Protein AF-A0A920QW20-F1 (afdb_monomer_lite)

Foldseek 3Di:
DDCPDPDLPVLLVVCVVPVVPDAAAQEAQPCCCLVCVPVRLVSNCCSCPVSVHQYHEDEQCSCVVVVNPDHCPDPSCVSVVVSRVVSVGDYHYDYDVVVVCPDPDPDDDDDDD

Structure (mmCIF, N/CA/C/O backbone):
data_AF-A0A920QW20-F1
#
_entry.id   AF-A0A920QW20-F1
#
loop_
_atom_site.group_PDB
_atom_site.id
_atom_site.type_symbol
_atom_site.label_atom_id
_atom_site.label_alt_id
_atom_site.label_comp_id
_atom_site.label_asym_id
_atom_site.label_entity_id
_atom_site.label_seq_id
_atom_site.pdbx_PDB_ins_code
_atom_site.Cartn_x
_atom_site.Cartn_y
_atom_site.Cartn_z
_atom_site.occupancy
_atom_site.B_iso_or_equiv
_atom_site.auth_seq_id
_atom_site.auth_comp_id
_atom_site.auth_asym_id
_atom_site.auth_atom_id
_atom_site.pdbx_PDB_model_num
ATOM 1 N N . MET A 1 1 ? -6.557 10.460 -12.434 1.00 43.28 1 MET A N 1
ATOM 2 C CA . MET A 1 1 ? -7.310 11.103 -11.334 1.00 43.28 1 MET A CA 1
ATOM 3 C C . MET A 1 1 ? -6.318 11.933 -10.536 1.00 43.28 1 MET A C 1
ATOM 5 O O . MET A 1 1 ? -5.248 11.402 -10.280 1.00 43.28 1 MET A O 1
ATOM 9 N N . PRO A 1 2 ? -6.578 13.210 -10.212 1.00 40.22 2 PRO A N 1
ATOM 10 C CA . PRO A 1 2 ? -5.645 13.988 -9.404 1.00 40.22 2 PRO A CA 1
ATOM 11 C C . PRO A 1 2 ? -5.684 13.491 -7.949 1.00 40.22 2 PRO A C 1
ATOM 13 O O . PRO A 1 2 ? -6.756 13.401 -7.353 1.00 40.22 2 PRO A O 1
ATOM 16 N N . TYR A 1 3 ? -4.517 13.145 -7.403 1.00 53.06 3 TYR A N 1
ATOM 17 C CA . TYR A 1 3 ? -4.305 12.624 -6.046 1.00 53.06 3 TYR A CA 1
ATOM 18 C C . TYR A 1 3 ? -4.465 13.729 -4.997 1.00 53.06 3 TYR A C 1
ATOM 20 O O . TYR A 1 3 ? -3.499 14.209 -4.410 1.00 53.06 3 TYR A O 1
ATOM 28 N N . LEU A 1 4 ? -5.699 14.170 -4.765 1.00 45.84 4 LEU A N 1
ATOM 29 C CA . LEU A 1 4 ? -6.051 15.046 -3.646 1.00 45.84 4 LEU A CA 1
ATOM 30 C C . LEU A 1 4 ? -6.124 14.217 -2.352 1.00 45.84 4 LEU A C 1
ATOM 32 O O . LEU A 1 4 ? -7.201 13.997 -1.812 1.00 45.84 4 LEU A O 1
ATOM 36 N N . GLY A 1 5 ? -4.981 13.701 -1.890 1.00 48.81 5 GLY A N 1
ATOM 37 C CA . GLY A 1 5 ? -4.900 12.943 -0.638 1.00 48.81 5 GLY A CA 1
ATOM 38 C C . GLY A 1 5 ? -3.872 11.817 -0.643 1.00 48.81 5 GLY A C 1
ATOM 39 O O . GLY A 1 5 ? -4.242 10.654 -0.515 1.00 48.81 5 GLY A O 1
ATOM 40 N N . ILE A 1 6 ? -2.578 12.148 -0.709 1.00 57.56 6 ILE A N 1
ATOM 41 C CA . ILE A 1 6 ? -1.579 11.309 -0.027 1.00 57.56 6 ILE A CA 1
ATOM 42 C C . ILE A 1 6 ? -2.039 11.266 1.433 1.00 57.56 6 ILE A C 1
ATOM 44 O O . ILE A 1 6 ? -2.076 12.298 2.098 1.00 57.56 6 ILE A O 1
ATOM 48 N N . GLY A 1 7 ? -2.563 10.119 1.859 1.00 78.12 7 GLY A N 1
ATOM 49 C CA . GLY A 1 7 ? -3.628 10.138 2.858 1.00 78.12 7 GLY A CA 1
ATOM 50 C C . GLY A 1 7 ? -3.650 8.954 3.800 1.00 78.12 7 GLY A C 1
ATOM 51 O O . GLY A 1 7 ? -4.655 8.794 4.479 1.00 78.12 7 GLY A O 1
ATOM 52 N N . ASN A 1 8 ? -2.587 8.148 3.889 1.00 93.69 8 ASN A N 1
ATOM 53 C CA . ASN A 1 8 ? -2.558 7.031 4.841 1.00 93.69 8 ASN A CA 1
ATOM 54 C C . ASN A 1 8 ? -2.814 7.531 6.276 1.00 93.69 8 ASN A C 1
ATOM 56 O O . ASN A 1 8 ? -3.632 6.953 6.988 1.00 93.69 8 ASN A O 1
ATOM 60 N N . GLU A 1 9 ? -2.217 8.663 6.671 1.00 94.00 9 GLU A N 1
ATOM 61 C CA . GLU A 1 9 ? -2.482 9.301 7.970 1.00 94.00 9 GLU A CA 1
ATOM 62 C C . GLU A 1 9 ? -3.923 9.804 8.098 1.00 94.00 9 GLU A C 1
ATOM 64 O O . GLU A 1 9 ? -4.561 9.608 9.130 1.00 94.00 9 GLU A O 1
ATOM 69 N N . PHE A 1 10 ? -4.464 10.433 7.051 1.00 93.44 10 PHE A N 1
ATOM 70 C CA . PHE A 1 10 ? -5.849 10.906 7.045 1.00 93.44 10 PHE A CA 1
ATOM 71 C C . PHE A 1 10 ? -6.835 9.742 7.192 1.00 93.44 10 PHE A C 1
ATOM 73 O O . PHE A 1 10 ? -7.713 9.787 8.050 1.00 93.44 10 PHE A O 1
ATOM 80 N N . ILE A 1 11 ? -6.646 8.673 6.414 1.00 94.19 11 ILE A N 1
ATOM 81 C CA . ILE A 1 11 ? -7.432 7.439 6.481 1.00 94.19 11 ILE A CA 1
ATOM 82 C C . ILE A 1 11 ? -7.320 6.835 7.883 1.00 94.19 11 ILE A C 1
ATOM 84 O O . ILE A 1 11 ? -8.344 6.538 8.495 1.00 94.19 11 ILE A O 1
ATOM 88 N N . SER A 1 12 ? -6.107 6.727 8.432 1.00 96.38 12 SER A N 1
ATOM 89 C CA . SER A 1 12 ? -5.887 6.248 9.801 1.00 96.38 12 SER A CA 1
ATOM 90 C C . SER A 1 12 ? -6.632 7.104 10.831 1.00 96.38 12 SER A C 1
ATOM 92 O O . SER A 1 12 ? -7.291 6.574 11.724 1.00 96.38 12 SER A O 1
ATOM 94 N N . ASN A 1 13 ? -6.627 8.431 10.684 1.00 95.69 13 ASN A N 1
ATOM 95 C CA . ASN A 1 13 ? -7.371 9.335 11.564 1.00 95.69 13 ASN A CA 1
ATOM 96 C C . ASN A 1 13 ? -8.896 9.174 11.428 1.00 95.69 13 ASN A C 1
ATOM 98 O O . ASN A 1 13 ? -9.613 9.206 12.433 1.00 95.69 13 ASN A O 1
ATOM 102 N N . CYS A 1 14 ? -9.408 8.937 10.218 1.00 95.44 14 CYS A N 1
ATOM 103 C CA . CYS A 1 14 ? -10.815 8.597 10.008 1.00 95.44 14 CYS A CA 1
ATOM 104 C C . CYS A 1 14 ? -11.190 7.274 10.688 1.00 95.44 14 CYS A C 1
ATOM 106 O O . CYS A 1 14 ? -12.218 7.219 11.363 1.00 95.44 14 CYS A O 1
ATOM 108 N N . ILE A 1 15 ? -10.348 6.240 10.574 1.00 96.94 15 ILE A N 1
ATOM 109 C CA . ILE A 1 15 ? -10.543 4.949 11.255 1.00 96.94 15 ILE A CA 1
ATOM 110 C C . ILE A 1 15 ? -10.562 5.150 12.769 1.00 96.94 15 ILE A C 1
ATOM 112 O O . ILE A 1 15 ? -11.493 4.696 13.421 1.00 96.94 15 ILE A O 1
ATOM 116 N N . LYS A 1 16 ? -9.610 5.908 13.331 1.00 96.56 16 LYS A N 1
ATOM 117 C CA . LYS A 1 16 ? -9.586 6.232 14.771 1.00 96.56 16 LYS A CA 1
ATOM 118 C C . LYS A 1 16 ? -10.872 6.917 15.245 1.00 96.56 16 LYS A C 1
ATOM 120 O O . LYS A 1 16 ? -11.273 6.729 16.387 1.00 96.56 16 LYS A O 1
ATOM 125 N N . THR A 1 17 ? -11.522 7.695 14.377 1.00 97.75 17 THR A N 1
ATOM 126 C CA . THR A 1 17 ? -12.792 8.372 14.689 1.00 97.75 17 THR A CA 1
ATOM 127 C C . THR A 1 17 ? -13.996 7.424 14.603 1.00 97.75 17 THR A C 1
ATOM 129 O O . THR A 1 17 ? -14.957 7.585 15.353 1.00 97.75 17 THR A O 1
ATOM 132 N N . PHE A 1 18 ? -13.963 6.431 13.708 1.00 97.31 18 PHE A N 1
ATOM 133 C CA . PHE A 1 18 ? -15.072 5.498 13.462 1.00 97.31 18 PHE A CA 1
ATOM 134 C C . PHE A 1 18 ? -14.597 4.037 13.310 1.00 97.31 18 PHE A C 1
ATOM 136 O O . PHE A 1 18 ? -14.820 3.432 12.254 1.00 97.31 18 PHE A O 1
ATOM 143 N N . PRO A 1 19 ? -13.976 3.445 14.344 1.00 96.69 19 PRO A N 1
ATOM 144 C CA . PRO A 1 19 ? -13.263 2.169 14.220 1.00 96.69 19 PRO A CA 1
ATOM 145 C C . PRO A 1 19 ? -14.181 0.985 13.893 1.00 96.69 19 PRO A C 1
ATOM 147 O O . PRO A 1 19 ? -13.778 0.071 13.184 1.00 96.69 19 PRO A O 1
ATOM 150 N N . ASP A 1 20 ? -15.445 1.034 14.321 1.00 97.12 20 ASP A N 1
ATOM 151 C CA . ASP A 1 20 ? -16.421 -0.037 14.069 1.00 97.12 20 ASP A CA 1
ATOM 152 C C . ASP A 1 20 ? -17.068 0.038 12.676 1.00 97.12 20 ASP A C 1
ATOM 154 O O . ASP A 1 20 ? -17.898 -0.799 12.321 1.00 97.12 20 ASP A O 1
ATOM 158 N N . ARG A 1 21 ? -16.753 1.077 11.890 1.00 96.88 21 ARG A N 1
ATOM 159 C CA . ARG A 1 21 ? -17.367 1.313 10.572 1.00 96.88 21 ARG A CA 1
ATOM 160 C C . ARG A 1 21 ? -16.369 1.434 9.439 1.00 96.88 21 ARG A C 1
ATOM 162 O O . ARG A 1 21 ? -16.738 1.169 8.298 1.00 96.88 21 ARG A O 1
ATOM 169 N N . LEU A 1 22 ? -15.154 1.892 9.727 1.00 96.62 22 LEU A N 1
ATOM 170 C CA . LEU A 1 22 ? -14.157 2.186 8.712 1.00 96.62 22 LEU A CA 1
ATOM 171 C C . LEU A 1 22 ? -12.963 1.250 8.847 1.00 96.62 22 LEU A C 1
ATOM 173 O O . LEU A 1 22 ? -12.367 1.120 9.910 1.00 96.62 22 LEU A O 1
ATOM 177 N N . GLN A 1 23 ? -12.591 0.669 7.716 1.00 96.12 23 GLN A N 1
ATOM 178 C CA . GLN A 1 23 ? -11.277 0.096 7.476 1.00 96.12 23 GLN A CA 1
ATOM 179 C C . GLN A 1 23 ? -10.638 0.882 6.337 1.00 96.12 23 GLN A C 1
ATOM 181 O O . GLN A 1 23 ? -11.337 1.477 5.512 1.00 96.12 23 GLN A O 1
ATOM 186 N N . GLY A 1 24 ? -9.312 0.904 6.302 1.00 95.06 24 GLY A N 1
ATOM 187 C CA . GLY A 1 24 ? -8.566 1.651 5.302 1.00 95.06 24 GLY A CA 1
ATOM 188 C C . GLY A 1 24 ? -7.533 0.783 4.627 1.00 95.06 24 GLY A C 1
ATOM 189 O O . GLY A 1 24 ? -6.976 -0.124 5.239 1.00 95.06 24 GLY A O 1
ATOM 190 N N . LEU A 1 25 ? -7.278 1.093 3.365 1.00 96.75 25 LEU A N 1
ATOM 191 C CA . LEU A 1 25 ? -6.231 0.469 2.579 1.00 96.75 25 LEU A CA 1
ATOM 192 C C . LEU A 1 25 ? -5.092 1.466 2.406 1.00 96.75 25 LEU A C 1
ATOM 194 O O . LEU A 1 25 ? -5.327 2.654 2.184 1.00 96.75 25 LEU A O 1
ATOM 198 N N . ALA A 1 26 ? -3.868 0.969 2.517 1.00 96.25 26 ALA A N 1
ATOM 199 C CA . ALA A 1 26 ? -2.669 1.712 2.209 1.00 96.25 26 ALA A CA 1
ATOM 200 C C . ALA A 1 26 ? -2.688 2.140 0.744 1.00 96.25 26 ALA A C 1
ATOM 202 O O . ALA A 1 26 ? -3.030 1.361 -0.148 1.00 96.25 26 ALA A O 1
ATOM 203 N N . HIS A 1 27 ? -2.282 3.381 0.520 1.00 93.69 27 HIS A N 1
ATOM 204 C CA . HIS A 1 27 ? -1.979 3.925 -0.787 1.00 93.69 27 HIS A CA 1
ATOM 205 C C . HIS A 1 27 ? -0.466 4.094 -0.915 1.00 93.69 27 HIS A C 1
ATOM 207 O O . HIS A 1 27 ? 0.169 4.704 -0.049 1.00 93.69 27 HIS A O 1
ATOM 213 N N . ILE A 1 28 ? 0.089 3.609 -2.023 1.00 93.62 28 ILE A N 1
ATOM 214 C CA . ILE A 1 28 ? 1.477 3.827 -2.429 1.00 93.62 28 ILE A CA 1
ATOM 215 C C . ILE A 1 28 ? 1.445 4.417 -3.837 1.00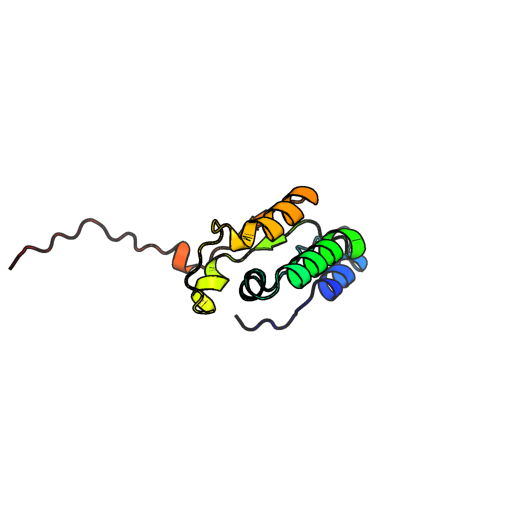 93.62 28 ILE A C 1
ATOM 217 O O . ILE A 1 28 ? 0.775 3.829 -4.676 1.00 93.62 28 ILE A O 1
ATOM 221 N N . PRO A 1 29 ? 2.165 5.517 -4.127 1.00 91.75 29 PRO A N 1
ATOM 222 C CA . PRO A 1 29 ? 2.288 6.053 -5.483 1.00 91.75 29 PRO A CA 1
ATOM 223 C C . PRO A 1 29 ? 2.916 5.022 -6.431 1.00 91.75 29 PRO A C 1
ATOM 225 O O . PRO A 1 29 ? 4.141 4.918 -6.537 1.00 91.75 29 PRO A O 1
ATOM 228 N N . GLU A 1 30 ? 2.099 4.213 -7.107 1.00 92.38 30 GLU A N 1
ATOM 229 C CA . GLU A 1 30 ? 2.585 3.000 -7.766 1.00 92.38 30 GLU A CA 1
ATOM 230 C C . GLU A 1 30 ? 3.612 3.329 -8.866 1.00 92.38 30 GLU A C 1
ATOM 232 O O . GLU A 1 30 ? 4.636 2.655 -9.012 1.00 92.38 30 GLU A O 1
ATOM 237 N N . TRP A 1 31 ? 3.417 4.445 -9.577 1.00 91.44 31 TRP A N 1
ATOM 238 C CA . TRP A 1 31 ? 4.324 4.931 -10.625 1.00 91.44 31 TRP A CA 1
ATOM 239 C C . TRP A 1 31 ? 5.738 5.280 -10.127 1.00 91.44 31 TRP A C 1
ATOM 241 O O . TRP A 1 31 ? 6.674 5.373 -10.936 1.00 91.44 31 TRP A O 1
ATOM 251 N N . GLU A 1 32 ? 5.923 5.458 -8.817 1.00 92.25 32 GLU A N 1
ATOM 252 C CA . GLU A 1 32 ? 7.207 5.799 -8.201 1.00 92.25 32 GLU A CA 1
ATOM 253 C C . GLU A 1 32 ? 7.967 4.581 -7.685 1.00 92.25 32 GLU A C 1
ATOM 255 O O . GLU A 1 32 ? 9.188 4.672 -7.554 1.00 92.25 32 GLU A O 1
ATOM 260 N N . ILE A 1 33 ? 7.305 3.431 -7.492 1.00 95.50 33 ILE A N 1
ATOM 261 C CA . ILE A 1 33 ? 7.893 2.233 -6.864 1.00 95.50 33 ILE A CA 1
ATOM 262 C C . ILE A 1 33 ? 9.231 1.862 -7.508 1.00 95.50 33 ILE A C 1
ATOM 264 O O . ILE A 1 33 ? 10.249 1.744 -6.831 1.00 95.50 33 ILE A O 1
ATOM 268 N N . SER A 1 34 ? 9.275 1.760 -8.839 1.00 94.69 34 SER A N 1
ATOM 269 C CA . SER A 1 34 ? 10.517 1.372 -9.525 1.00 94.69 34 SER A CA 1
ATOM 270 C C . SER A 1 34 ? 11.610 2.446 -9.535 1.00 94.69 34 SER A C 1
ATOM 272 O O . SER A 1 34 ? 12.748 2.149 -9.885 1.00 94.69 34 SER A O 1
ATOM 274 N N . SER A 1 35 ? 11.263 3.691 -9.206 1.00 94.06 35 SER A N 1
ATOM 275 C CA . SER A 1 35 ? 12.191 4.830 -9.173 1.00 94.06 35 SER A CA 1
ATOM 276 C C . SER A 1 35 ? 12.677 5.115 -7.746 1.00 94.06 35 SER A C 1
ATOM 278 O O . SER A 1 35 ? 13.738 5.706 -7.576 1.00 94.06 35 SER A O 1
ATOM 280 N N . ASN A 1 36 ? 11.920 4.690 -6.727 1.00 95.50 36 ASN A N 1
ATOM 281 C CA . ASN A 1 36 ? 12.221 4.915 -5.318 1.00 95.50 36 ASN A CA 1
ATOM 282 C C . ASN A 1 36 ? 11.742 3.751 -4.426 1.00 95.50 36 ASN A C 1
ATOM 284 O O . ASN A 1 36 ? 10.939 3.921 -3.509 1.00 95.50 36 ASN A O 1
ATOM 288 N N . ILE A 1 37 ? 12.270 2.554 -4.693 1.00 97.12 37 ILE A N 1
ATOM 289 C CA . ILE A 1 37 ? 11.834 1.294 -4.068 1.00 97.12 37 ILE A CA 1
ATOM 290 C C . ILE A 1 37 ? 11.867 1.343 -2.534 1.00 97.12 37 ILE A C 1
ATOM 292 O O . ILE A 1 37 ? 10.930 0.910 -1.870 1.00 97.12 37 ILE A O 1
ATOM 296 N N . LYS A 1 38 ? 12.924 1.934 -1.960 1.00 97.31 38 LYS A N 1
ATOM 297 C CA . LYS A 1 38 ? 13.113 2.024 -0.508 1.00 97.31 38 LYS A CA 1
ATOM 298 C C . LYS A 1 38 ? 12.063 2.923 0.136 1.00 97.31 38 LYS A C 1
ATOM 300 O O . LYS A 1 38 ? 11.538 2.579 1.189 1.00 97.31 38 LYS A O 1
ATOM 305 N N . PHE A 1 39 ? 11.764 4.063 -0.483 1.00 94.88 39 PHE A N 1
ATOM 306 C CA . PHE A 1 39 ? 10.711 4.946 0.004 1.00 94.88 39 PHE A CA 1
ATOM 307 C C . PHE A 1 39 ? 9.354 4.246 -0.044 1.00 94.88 39 PHE A C 1
ATOM 309 O O . PHE A 1 39 ? 8.665 4.227 0.966 1.00 94.88 39 PHE A O 1
ATOM 316 N N . SER A 1 40 ? 9.016 3.593 -1.160 1.00 97.00 40 SER A N 1
ATOM 317 C CA . SER A 1 40 ? 7.746 2.871 -1.295 1.00 97.00 40 SER A CA 1
ATOM 318 C C . SER A 1 40 ? 7.580 1.752 -0.265 1.00 97.00 40 SER A C 1
ATOM 320 O O . SER A 1 40 ? 6.499 1.619 0.299 1.00 97.00 40 SER A O 1
ATOM 322 N N . ILE A 1 41 ? 8.641 0.990 0.027 1.00 98.38 41 ILE A N 1
ATOM 323 C CA . ILE A 1 41 ? 8.629 -0.028 1.092 1.00 98.38 41 ILE A CA 1
ATOM 324 C C . ILE A 1 41 ? 8.431 0.625 2.465 1.00 98.38 41 ILE A C 1
ATOM 326 O O . ILE A 1 41 ? 7.587 0.180 3.234 1.00 98.38 41 ILE A O 1
ATOM 330 N N . ASN A 1 42 ? 9.153 1.708 2.769 1.00 97.44 42 ASN A N 1
ATOM 331 C CA . ASN A 1 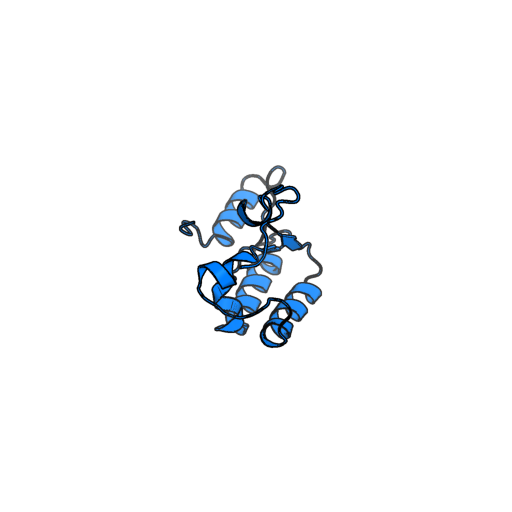42 ? 8.997 2.402 4.049 1.00 97.44 42 ASN A CA 1
ATOM 332 C C . ASN A 1 42 ? 7.578 2.956 4.231 1.00 97.44 42 ASN A C 1
ATOM 334 O O . ASN A 1 42 ? 7.017 2.842 5.315 1.00 97.44 42 ASN A O 1
ATOM 338 N N . THR A 1 43 ? 6.987 3.533 3.182 1.00 96.38 43 THR A N 1
ATOM 339 C CA . THR A 1 43 ? 5.605 4.026 3.216 1.00 96.38 43 THR A CA 1
ATOM 340 C C . THR A 1 43 ? 4.606 2.886 3.401 1.00 96.38 43 THR A C 1
ATOM 342 O O . THR A 1 43 ? 3.626 3.058 4.120 1.00 96.38 43 THR A O 1
ATOM 345 N N . LEU A 1 44 ? 4.844 1.726 2.781 1.00 97.75 44 LEU A N 1
ATOM 346 C CA . LEU A 1 44 ? 4.001 0.543 2.948 1.00 97.75 44 LEU A CA 1
ATOM 347 C C . LEU A 1 44 ? 4.067 0.007 4.382 1.00 97.75 44 LEU A C 1
ATOM 349 O O . LEU A 1 44 ? 3.023 -0.185 4.999 1.00 97.75 44 LEU A O 1
ATOM 353 N N . ASN A 1 45 ? 5.272 -0.172 4.922 1.00 98.38 45 ASN A N 1
ATOM 354 C CA . ASN A 1 45 ? 5.460 -0.644 6.292 1.00 98.38 45 ASN A CA 1
ATOM 355 C C . ASN A 1 45 ? 4.824 0.322 7.294 1.00 98.38 45 ASN A C 1
ATOM 357 O O . ASN A 1 45 ? 4.057 -0.103 8.147 1.00 98.38 45 ASN A O 1
ATOM 361 N N . ASP A 1 46 ? 5.050 1.629 7.142 1.00 97.62 46 ASP A N 1
ATOM 362 C CA . ASP A 1 46 ? 4.433 2.633 8.012 1.00 97.62 46 ASP A CA 1
ATOM 363 C C . ASP A 1 46 ? 2.897 2.586 7.953 1.00 97.62 46 ASP A C 1
ATOM 365 O O . ASP A 1 46 ? 2.220 2.584 8.983 1.00 97.62 46 ASP A O 1
ATOM 369 N N . ALA A 1 47 ? 2.334 2.458 6.750 1.00 97.50 47 ALA A N 1
ATOM 370 C CA . ALA A 1 47 ? 0.895 2.364 6.552 1.00 97.50 47 ALA A CA 1
ATOM 371 C C . ALA A 1 47 ? 0.266 1.149 7.256 1.00 97.50 47 ALA A C 1
ATOM 373 O O . ALA A 1 47 ? -0.809 1.268 7.848 1.00 97.50 47 ALA A O 1
ATOM 374 N N . ILE A 1 48 ? 0.916 -0.012 7.198 1.00 98.31 48 ILE A N 1
ATOM 375 C CA . ILE A 1 48 ? 0.376 -1.253 7.760 1.00 98.31 48 ILE A CA 1
ATOM 376 C C . ILE A 1 48 ? 0.699 -1.379 9.254 1.00 98.31 48 ILE A C 1
ATOM 378 O O . ILE A 1 48 ? -0.199 -1.606 10.065 1.00 98.31 48 ILE A O 1
ATOM 382 N N . GLU A 1 49 ? 1.959 -1.196 9.641 1.00 98.12 49 GLU A N 1
ATOM 383 C CA . GLU A 1 49 ? 2.435 -1.475 10.999 1.00 98.12 49 GLU A CA 1
ATOM 384 C C . GLU A 1 49 ? 2.117 -0.336 11.977 1.00 98.12 49 GLU A C 1
ATOM 386 O O . GLU A 1 49 ? 1.687 -0.604 13.099 1.00 98.12 49 GLU A O 1
ATOM 391 N N . ASN A 1 50 ? 2.265 0.928 11.554 1.00 97.44 50 ASN A N 1
ATOM 392 C CA . ASN A 1 50 ? 2.101 2.089 12.440 1.00 97.44 50 ASN A CA 1
ATOM 393 C C . ASN A 1 50 ? 0.725 2.753 12.308 1.00 97.44 50 ASN A C 1
ATOM 395 O O . ASN A 1 50 ? 0.142 3.201 13.296 1.00 97.44 50 ASN A O 1
ATOM 399 N N . LEU A 1 51 ? 0.199 2.844 11.084 1.00 96.88 51 LEU A N 1
ATOM 400 C CA . LEU A 1 51 ? -1.097 3.474 10.814 1.00 96.88 51 LEU A CA 1
ATOM 401 C C . LEU A 1 51 ? -2.268 2.485 10.850 1.00 96.88 51 LEU A C 1
ATOM 403 O O . LEU A 1 51 ? -3.423 2.927 10.806 1.00 96.88 51 LEU A O 1
ATOM 407 N N . HIS A 1 52 ? -1.970 1.189 10.990 1.00 97.19 52 HIS A N 1
ATOM 408 C CA . HIS A 1 52 ? -2.924 0.086 11.122 1.00 97.19 52 HIS A CA 1
ATOM 409 C C . HIS A 1 52 ? -3.923 -0.011 9.961 1.00 97.19 52 HIS A C 1
ATOM 411 O O . HIS A 1 52 ? -5.091 -0.360 10.153 1.00 97.19 52 HIS A O 1
ATOM 417 N N . LEU A 1 53 ? -3.474 0.308 8.744 1.00 97.88 53 LEU A N 1
ATOM 418 C CA . LEU A 1 53 ? -4.265 0.066 7.543 1.00 97.88 53 LEU A CA 1
ATOM 419 C C . LEU A 1 53 ? -4.302 -1.438 7.242 1.00 97.88 53 LEU A C 1
ATOM 421 O O . LEU A 1 53 ? -3.358 -2.177 7.502 1.00 97.88 53 LEU A O 1
ATOM 425 N N . SER A 1 54 ? -5.431 -1.907 6.723 1.00 97.81 54 SER A N 1
ATOM 426 C CA . SER A 1 54 ? -5.797 -3.328 6.707 1.00 97.81 54 SER A CA 1
ATOM 427 C C . SER A 1 54 ? -5.324 -4.090 5.464 1.00 97.81 54 SER A C 1
ATOM 429 O O . SER A 1 54 ? -5.573 -5.287 5.351 1.00 97.81 54 SER A O 1
ATOM 431 N N . GLY A 1 55 ? -4.688 -3.417 4.507 1.00 97.81 55 GLY A N 1
ATOM 432 C CA . GLY A 1 55 ? -4.254 -4.000 3.237 1.00 97.81 55 GLY A CA 1
ATOM 433 C C . GLY A 1 55 ? -3.729 -2.945 2.275 1.00 97.81 55 GLY A C 1
ATOM 434 O O . GLY A 1 55 ? -3.709 -1.765 2.612 1.00 97.81 55 GLY A O 1
ATOM 435 N N . LEU A 1 56 ? -3.324 -3.356 1.076 1.00 97.75 56 LEU A N 1
ATOM 436 C CA . LEU A 1 56 ? -2.824 -2.460 0.028 1.00 97.75 56 LEU A CA 1
ATOM 437 C C . LEU A 1 56 ? -3.883 -2.282 -1.059 1.00 97.75 56 LEU A C 1
ATOM 439 O O . LEU A 1 56 ? -4.325 -3.264 -1.654 1.00 97.75 56 LEU A O 1
ATOM 443 N N . GLN A 1 57 ? -4.259 -1.039 -1.355 1.00 96.00 57 GLN A N 1
ATOM 444 C CA . GLN A 1 57 ? -4.951 -0.730 -2.601 1.00 96.00 57 GLN A CA 1
ATOM 445 C C . GLN A 1 57 ? -3.906 -0.569 -3.702 1.00 96.00 57 GLN A C 1
ATOM 447 O O . GLN A 1 57 ? -2.930 0.155 -3.528 1.00 96.00 57 GLN A O 1
ATOM 452 N N . PHE A 1 58 ? -4.121 -1.235 -4.833 1.00 94.25 58 PHE A N 1
ATOM 453 C CA . PHE A 1 58 ? -3.177 -1.226 -5.940 1.00 94.25 58 PHE A CA 1
ATOM 454 C C . PHE A 1 58 ? -3.882 -0.940 -7.261 1.00 94.25 58 PHE A C 1
ATOM 456 O O . PHE A 1 58 ? -4.868 -1.600 -7.605 1.00 94.25 58 PHE A O 1
ATOM 463 N N . LEU A 1 59 ? -3.386 0.052 -7.997 1.00 91.75 59 LEU A N 1
ATOM 464 C CA . LEU A 1 59 ? -3.888 0.454 -9.308 1.00 91.75 59 LEU A CA 1
ATOM 465 C C . LEU A 1 59 ? -2.848 0.082 -10.384 1.00 91.75 59 LEU A C 1
ATOM 467 O O . LEU A 1 59 ? -1.921 0.853 -10.637 1.00 91.75 59 LEU A O 1
ATOM 471 N N . PRO A 1 60 ? -2.980 -1.073 -11.067 1.00 89.81 60 PRO A N 1
ATOM 472 C CA . PRO A 1 60 ? -1.974 -1.521 -12.029 1.00 89.81 60 PRO A CA 1
ATOM 473 C C . PRO A 1 60 ? -1.764 -0.564 -13.212 1.00 89.81 60 PRO A C 1
ATOM 475 O O . PRO A 1 60 ? -0.640 -0.408 -13.687 1.00 89.81 60 PRO A O 1
ATOM 478 N N . ASP A 1 61 ? -2.814 0.125 -13.661 1.00 88.62 61 ASP A N 1
ATOM 479 C CA . ASP A 1 61 ? -2.765 1.040 -14.812 1.00 88.62 61 ASP A CA 1
ATOM 480 C C . ASP A 1 61 ? -1.837 2.257 -14.601 1.00 88.62 61 ASP A C 1
ATOM 482 O O . ASP A 1 61 ? -1.603 3.029 -15.531 1.00 88.62 61 ASP A O 1
ATOM 486 N N . GLN A 1 62 ? -1.300 2.467 -13.395 1.00 88.06 62 GLN A N 1
ATOM 487 C CA . GLN A 1 62 ? -0.448 3.618 -13.089 1.00 88.06 62 GLN A CA 1
ATOM 488 C C . GLN A 1 62 ? 0.876 3.633 -13.849 1.00 88.06 62 GLN A C 1
ATOM 490 O O . GLN A 1 62 ? 1.416 4.709 -14.099 1.00 88.06 62 GLN A O 1
ATOM 495 N N . LEU A 1 63 ? 1.400 2.477 -14.266 1.00 89.00 63 LEU A N 1
ATOM 496 C CA . LEU A 1 63 ? 2.573 2.467 -15.145 1.00 89.00 63 LEU A CA 1
ATOM 497 C C . LEU A 1 63 ? 2.237 3.099 -16.494 1.00 89.00 63 LEU A C 1
ATOM 499 O O . LEU A 1 63 ? 2.920 4.038 -16.907 1.00 89.00 63 LEU A O 1
ATOM 503 N N . ASP A 1 64 ? 1.151 2.655 -17.122 1.00 85.62 64 ASP A N 1
ATOM 504 C CA . ASP A 1 64 ? 0.710 3.163 -18.421 1.00 85.62 64 ASP A CA 1
ATOM 505 C C . ASP A 1 64 ? 0.362 4.653 -18.352 1.00 85.62 64 ASP A C 1
ATOM 507 O O . ASP A 1 64 ? 0.828 5.440 -19.177 1.00 85.62 64 ASP A O 1
ATOM 511 N N . LEU A 1 65 ? -0.385 5.073 -17.323 1.00 85.50 65 LEU A N 1
ATOM 512 C CA . LEU A 1 65 ? -0.764 6.477 -17.120 1.00 85.50 65 LEU A CA 1
ATOM 513 C C . LEU A 1 65 ? 0.444 7.403 -16.921 1.00 85.50 65 LEU A C 1
ATOM 515 O O . LEU A 1 65 ? 0.374 8.586 -17.254 1.00 85.50 65 LEU A O 1
ATOM 519 N N . HIS A 1 66 ? 1.556 6.866 -16.420 1.00 86.19 66 HIS A N 1
ATOM 520 C CA . HIS A 1 66 ? 2.810 7.591 -16.232 1.00 86.19 66 HIS A CA 1
ATOM 521 C C . HIS A 1 66 ? 3.868 7.254 -17.299 1.00 86.19 66 HIS A C 1
ATOM 523 O O . HIS A 1 66 ? 5.055 7.529 -17.101 1.00 86.19 66 HIS A O 1
ATOM 529 N N . ASN A 1 67 ? 3.454 6.697 -18.447 1.00 86.38 67 ASN A N 1
ATOM 530 C CA . ASN A 1 67 ? 4.305 6.349 -19.593 1.00 86.38 67 ASN A CA 1
ATOM 531 C C . ASN A 1 67 ? 5.502 5.445 -19.235 1.00 86.38 67 ASN A C 1
ATOM 533 O O . ASN A 1 67 ? 6.579 5.529 -19.837 1.00 86.38 67 ASN A O 1
ATOM 537 N N . LYS A 1 68 ? 5.341 4.577 -18.236 1.00 83.44 68 LYS A N 1
ATOM 538 C CA . LYS A 1 68 ? 6.344 3.593 -17.828 1.00 83.44 68 LYS A CA 1
ATOM 539 C C . LYS A 1 68 ? 6.146 2.322 -18.656 1.00 83.44 68 LYS A C 1
ATOM 541 O O . LYS A 1 68 ? 5.130 1.659 -18.540 1.00 83.44 68 LYS A O 1
ATOM 546 N N . LYS A 1 69 ? 7.148 1.933 -19.449 1.00 82.12 69 LYS A N 1
ATOM 547 C CA . LYS A 1 69 ? 7.116 0.711 -20.284 1.00 82.12 69 LYS A CA 1
ATOM 548 C C . LYS A 1 69 ? 7.479 -0.576 -19.518 1.00 82.12 69 LYS A C 1
ATOM 550 O O . LYS A 1 69 ? 8.155 -1.436 -20.072 1.00 82.12 69 LYS A O 1
ATOM 555 N N . LYS A 1 70 ? 7.126 -0.662 -18.236 1.00 84.25 70 LYS A N 1
ATOM 556 C CA . LYS A 1 70 ? 7.457 -1.802 -17.362 1.00 84.25 70 LYS A CA 1
ATOM 557 C C . LYS A 1 70 ? 6.222 -2.658 -17.116 1.00 84.25 70 LYS A C 1
ATOM 559 O O . LYS A 1 70 ? 5.108 -2.162 -17.241 1.00 84.25 70 LYS A O 1
ATOM 564 N N . GLN A 1 71 ? 6.435 -3.904 -16.720 1.00 90.19 71 GLN A N 1
ATOM 565 C CA . GLN A 1 71 ? 5.387 -4.789 -16.228 1.00 90.19 71 GLN A CA 1
ATOM 566 C C . GLN A 1 71 ? 5.547 -4.992 -14.724 1.00 90.19 71 GLN A C 1
ATOM 568 O O . GLN A 1 71 ? 6.661 -5.072 -14.214 1.00 90.19 71 GLN A O 1
ATOM 573 N N . TRP A 1 72 ? 4.440 -5.120 -13.995 1.00 93.69 72 TRP A N 1
ATOM 574 C CA . TRP A 1 72 ? 4.488 -5.339 -12.543 1.00 93.69 72 TRP A CA 1
ATOM 575 C C . TRP A 1 72 ? 5.171 -6.645 -12.129 1.00 93.69 72 TRP A C 1
ATOM 577 O O . TRP A 1 72 ? 5.620 -6.750 -10.992 1.00 93.69 72 TRP A O 1
ATOM 587 N N . GLY A 1 73 ? 5.274 -7.610 -13.047 1.00 94.00 73 GLY A N 1
ATOM 588 C CA . GLY A 1 73 ? 6.036 -8.848 -12.867 1.00 94.00 73 GLY A CA 1
ATOM 589 C C . GLY A 1 73 ? 7.527 -8.739 -13.206 1.00 94.00 73 GLY A C 1
ATOM 590 O O . GLY A 1 73 ? 8.223 -9.747 -13.146 1.00 94.00 73 GLY A O 1
ATOM 591 N N . ASP A 1 74 ? 8.028 -7.562 -13.595 1.00 95.44 74 ASP A N 1
ATOM 592 C CA . ASP A 1 74 ? 9.460 -7.367 -13.825 1.00 95.44 74 ASP A CA 1
ATOM 593 C C . ASP A 1 74 ? 10.227 -7.446 -12.498 1.00 95.44 74 ASP A C 1
ATOM 595 O O . ASP A 1 74 ? 9.817 -6.855 -11.497 1.00 95.44 74 ASP A O 1
ATOM 599 N N . THR A 1 75 ? 11.425 -8.038 -12.523 1.00 96.81 75 THR A N 1
ATOM 600 C CA . THR A 1 75 ? 12.274 -8.234 -11.328 1.00 96.81 75 THR A CA 1
ATOM 601 C C . THR A 1 75 ? 12.664 -6.942 -10.604 1.00 96.81 75 THR A C 1
ATOM 603 O O . THR A 1 75 ? 13.090 -6.954 -9.453 1.00 96.81 75 THR A O 1
ATOM 606 N N . THR A 1 76 ? 12.492 -5.784 -11.251 1.00 96.00 76 THR A N 1
ATOM 607 C CA . THR A 1 76 ? 12.677 -4.475 -10.603 1.00 96.00 76 THR A CA 1
ATOM 608 C C . THR A 1 76 ? 11.691 -4.247 -9.449 1.00 96.00 76 THR A C 1
ATOM 610 O O . THR A 1 76 ? 11.977 -3.441 -8.564 1.00 96.00 76 THR A O 1
ATOM 613 N N . PHE A 1 77 ? 10.540 -4.924 -9.450 1.00 97.50 77 PHE A N 1
ATOM 614 C CA . PHE A 1 77 ? 9.516 -4.800 -8.413 1.00 97.50 77 PHE A CA 1
ATOM 615 C C . PHE A 1 77 ? 9.604 -5.884 -7.331 1.00 97.50 77 PHE A C 1
ATOM 617 O O . PHE A 1 77 ? 8.977 -5.716 -6.286 1.00 97.50 77 PHE A O 1
ATOM 624 N N . ASP A 1 78 ? 10.414 -6.934 -7.518 1.00 98.06 78 ASP A N 1
ATOM 625 C CA . ASP A 1 78 ? 10.557 -8.042 -6.558 1.00 98.06 78 ASP A CA 1
ATOM 626 C C . ASP A 1 78 ? 10.806 -7.577 -5.114 1.00 98.06 78 ASP A C 1
ATOM 628 O O . ASP A 1 78 ? 10.159 -8.113 -4.216 1.00 98.06 78 ASP A O 1
ATOM 632 N N . PRO A 1 79 ? 11.652 -6.558 -4.833 1.00 98.50 79 PRO A N 1
ATOM 633 C CA . PRO A 1 79 ? 11.849 -6.105 -3.457 1.00 98.50 79 PRO A CA 1
ATOM 634 C C . PRO A 1 79 ? 10.577 -5.529 -2.823 1.00 98.50 79 PRO A C 1
ATOM 636 O O . PRO A 1 79 ? 10.334 -5.736 -1.637 1.00 98.50 79 PRO A O 1
ATOM 639 N N . PHE A 1 80 ? 9.756 -4.819 -3.604 1.00 98.50 80 PHE A N 1
ATOM 640 C CA . PHE A 1 80 ? 8.476 -4.298 -3.125 1.00 98.50 80 PHE A CA 1
ATOM 641 C C . PHE A 1 80 ? 7.483 -5.437 -2.880 1.00 98.50 80 PHE A C 1
ATOM 643 O O . PHE A 1 80 ? 6.826 -5.456 -1.844 1.00 98.50 80 PHE A O 1
ATOM 650 N N . TRP A 1 81 ? 7.417 -6.415 -3.789 1.00 98.38 81 TRP A N 1
ATOM 651 C CA . TRP A 1 81 ? 6.532 -7.571 -3.638 1.00 98.38 81 TRP A CA 1
ATOM 652 C C . TRP A 1 81 ? 6.925 -8.483 -2.480 1.00 98.38 81 TRP A C 1
ATOM 654 O O . TRP A 1 81 ? 6.043 -8.955 -1.767 1.00 98.38 81 TRP A O 1
ATOM 664 N N . SER A 1 82 ? 8.223 -8.682 -2.250 1.00 98.62 82 SER A N 1
ATOM 665 C CA . SER A 1 82 ? 8.723 -9.410 -1.083 1.00 98.62 82 SER A CA 1
ATOM 666 C C . SER A 1 82 ? 8.309 -8.706 0.206 1.00 98.62 82 SER A C 1
ATOM 668 O O . SER A 1 82 ? 7.692 -9.332 1.059 1.00 98.62 82 SER A O 1
ATOM 670 N N . ALA A 1 83 ? 8.556 -7.394 0.313 1.00 98.44 83 ALA A N 1
ATOM 671 C CA . ALA A 1 83 ? 8.167 -6.621 1.491 1.00 98.44 83 ALA A CA 1
ATOM 672 C C . ALA A 1 83 ? 6.647 -6.647 1.728 1.00 98.44 83 ALA A C 1
ATOM 674 O O . ALA A 1 83 ? 6.200 -6.817 2.857 1.00 98.44 83 ALA A O 1
ATOM 675 N N . PHE A 1 84 ? 5.839 -6.533 0.669 1.00 98.56 84 PHE A N 1
ATOM 676 C CA . PHE A 1 84 ? 4.387 -6.668 0.772 1.00 98.56 84 PHE A CA 1
ATOM 677 C C . PHE A 1 84 ? 3.962 -8.064 1.252 1.00 98.56 84 PHE A C 1
ATOM 679 O O . PHE A 1 84 ? 3.095 -8.176 2.118 1.00 98.56 84 PHE A O 1
ATOM 686 N N . SER A 1 85 ? 4.577 -9.122 0.715 1.00 98.44 85 SER A N 1
ATOM 687 C CA . SER A 1 85 ? 4.292 -10.502 1.115 1.00 98.44 85 SER A CA 1
ATOM 688 C C . SER A 1 85 ? 4.599 -10.743 2.594 1.00 98.44 85 SER A C 1
ATOM 690 O O . SER A 1 85 ? 3.830 -11.434 3.263 1.00 98.44 85 SER A O 1
ATOM 692 N N . ASP A 1 86 ? 5.684 -10.164 3.110 1.00 98.50 86 ASP A N 1
ATOM 693 C CA . ASP A 1 86 ? 6.096 -10.313 4.510 1.00 98.50 86 ASP A CA 1
ATOM 694 C C . ASP A 1 86 ? 5.088 -9.690 5.493 1.00 98.50 86 ASP A C 1
ATOM 696 O O . ASP A 1 86 ? 4.932 -10.179 6.612 1.00 98.50 86 ASP A O 1
ATOM 700 N N . LEU A 1 87 ? 4.347 -8.658 5.068 1.00 98.38 87 LEU A N 1
ATOM 701 C CA . LEU A 1 87 ? 3.314 -8.005 5.882 1.00 98.38 87 LEU A CA 1
ATOM 702 C C . LEU A 1 87 ? 2.047 -8.856 6.053 1.00 98.38 87 LEU A C 1
ATOM 704 O O . LEU A 1 87 ? 1.258 -8.590 6.957 1.00 98.38 87 LEU A O 1
ATOM 708 N N . ASN A 1 88 ? 1.841 -9.876 5.209 1.00 97.75 88 ASN A N 1
ATOM 709 C CA . ASN A 1 88 ? 0.719 -10.818 5.298 1.00 97.75 88 ASN A CA 1
ATOM 710 C C . ASN A 1 88 ? -0.671 -10.138 5.372 1.00 97.75 88 ASN A C 1
ATOM 712 O O . ASN A 1 88 ? -1.548 -10.540 6.140 1.00 97.75 88 ASN A O 1
ATOM 716 N N . VAL A 1 89 ? -0.875 -9.097 4.559 1.00 98.25 89 VAL A N 1
ATOM 717 C CA . VAL A 1 89 ? -2.150 -8.373 4.416 1.00 98.25 89 VAL A CA 1
ATOM 718 C C . VAL A 1 89 ? -2.720 -8.525 2.997 1.00 98.25 89 VAL A C 1
ATOM 720 O O . VAL A 1 89 ? -1.970 -8.763 2.050 1.00 98.25 89 VAL A O 1
ATOM 723 N N . PRO A 1 90 ? -4.044 -8.400 2.798 1.00 98.25 90 PRO A N 1
ATOM 724 C CA . PRO A 1 90 ? -4.661 -8.524 1.477 1.00 98.25 90 PRO A CA 1
ATOM 725 C C . PRO A 1 90 ? -4.255 -7.418 0.485 1.00 98.25 90 PRO A C 1
ATOM 727 O O . PRO A 1 90 ? -4.100 -6.246 0.841 1.00 98.25 90 PRO A O 1
ATOM 730 N N . LEU A 1 91 ? -4.166 -7.802 -0.795 1.00 97.62 91 LEU A N 1
ATOM 731 C CA . LEU A 1 91 ? -4.008 -6.911 -1.948 1.00 97.62 91 LEU A CA 1
ATOM 732 C C . LEU A 1 91 ? -5.368 -6.667 -2.614 1.00 97.62 91 LEU A C 1
ATOM 734 O O . LEU A 1 91 ? -6.021 -7.610 -3.060 1.00 97.62 91 LEU A O 1
ATOM 738 N N . PHE A 1 92 ? -5.767 -5.406 -2.751 1.00 96.38 92 PHE A N 1
ATOM 739 C CA . PHE A 1 92 ? -6.991 -4.998 -3.437 1.00 96.38 92 PHE A CA 1
ATOM 740 C C . PHE A 1 92 ? -6.657 -4.323 -4.764 1.00 96.38 92 PHE A C 1
ATOM 742 O O . PHE A 1 92 ? -6.250 -3.161 -4.810 1.00 96.38 92 PHE A O 1
ATOM 749 N N . ILE A 1 93 ? -6.862 -5.049 -5.861 1.00 92.75 93 ILE A N 1
ATOM 750 C CA . ILE A 1 93 ? -6.596 -4.542 -7.208 1.00 92.75 93 ILE A CA 1
ATOM 751 C C . ILE A 1 93 ? -7.802 -3.741 -7.703 1.00 92.75 93 ILE A C 1
ATOM 753 O O . ILE A 1 93 ? -8.894 -4.282 -7.874 1.00 92.75 93 ILE A O 1
ATOM 757 N N . THR A 1 94 ? -7.597 -2.452 -7.973 1.00 88.56 94 THR A N 1
ATOM 758 C CA . THR A 1 94 ? -8.602 -1.584 -8.599 1.00 88.56 94 THR A CA 1
ATOM 759 C C . THR A 1 94 ? -8.266 -1.406 -10.075 1.00 88.56 94 THR A C 1
ATOM 761 O O . THR A 1 94 ? -7.325 -0.697 -10.427 1.00 88.56 94 THR A O 1
ATOM 764 N N . GLN A 1 95 ? -9.038 -2.052 -10.948 1.00 78.31 95 GLN A N 1
ATOM 765 C CA . GLN A 1 95 ? -8.886 -1.897 -12.394 1.00 78.31 95 GLN A CA 1
ATOM 766 C C . GLN A 1 95 ? -9.563 -0.618 -12.888 1.00 78.31 95 GLN A C 1
ATOM 768 O O . GLN A 1 95 ? -10.602 -0.201 -12.368 1.00 78.31 95 GLN A O 1
ATOM 773 N N . ARG A 1 96 ? -9.010 -0.003 -13.936 1.00 73.00 96 ARG A N 1
ATOM 774 C CA . ARG A 1 96 ? -9.706 1.072 -14.647 1.00 73.00 96 ARG A CA 1
ATOM 775 C C . ARG A 1 96 ? -10.835 0.487 -15.489 1.00 73.00 96 ARG A C 1
ATOM 777 O O . ARG A 1 96 ? -10.696 -0.582 -16.074 1.00 73.00 96 ARG A O 1
ATOM 784 N N . PHE A 1 97 ? -11.917 1.250 -15.637 1.00 59.75 97 PHE A N 1
ATOM 785 C CA . PHE A 1 97 ? -13.058 0.894 -16.486 1.00 59.75 97 PHE A CA 1
ATOM 786 C C . PHE A 1 97 ? -12.645 0.453 -17.901 1.00 59.75 97 PHE A C 1
ATOM 788 O O . PHE A 1 97 ? -13.181 -0.516 -18.412 1.00 59.75 97 PHE A O 1
ATOM 795 N N . THR A 1 98 ? -11.634 1.080 -18.505 1.00 62.38 98 THR A N 1
ATOM 796 C CA . THR A 1 98 ? -11.149 0.711 -19.848 1.00 62.38 98 THR A CA 1
ATOM 797 C C . THR A 1 98 ? -10.532 -0.685 -19.936 1.00 62.38 98 THR A C 1
ATOM 799 O O . THR A 1 98 ? -10.565 -1.278 -21.006 1.00 62.38 98 THR A O 1
ATOM 802 N N . ALA A 1 99 ? -9.980 -1.218 -18.840 1.00 58.12 99 ALA A N 1
ATOM 803 C CA . ALA A 1 99 ? -9.519 -2.608 -18.780 1.00 58.12 99 ALA A CA 1
ATOM 804 C C . ALA A 1 99 ? -10.701 -3.598 -18.741 1.00 58.12 99 ALA A C 1
ATOM 806 O O . ALA A 1 99 ? -10.557 -4.752 -19.132 1.00 58.12 99 ALA A O 1
ATOM 807 N N . LEU A 1 100 ? -11.877 -3.130 -18.308 1.00 55.03 100 LEU A N 1
ATOM 808 C CA . LEU A 1 100 ? -13.127 -3.891 -18.235 1.00 55.03 100 LEU A CA 1
ATOM 809 C C . LEU A 1 100 ? -14.011 -3.707 -19.479 1.00 55.03 100 LEU A C 1
ATOM 811 O O . LEU A 1 100 ? -14.873 -4.540 -19.741 1.00 55.03 100 LEU A O 1
ATOM 815 N N . THR A 1 101 ? -13.809 -2.641 -20.259 1.00 53.12 101 THR A N 1
ATOM 816 C CA . THR A 1 101 ? -14.523 -2.384 -21.517 1.00 53.12 101 THR A CA 1
ATOM 817 C C . THR A 1 101 ? -13.725 -2.830 -22.730 1.00 53.12 101 THR A C 1
ATOM 819 O O . THR A 1 101 ? -13.651 -2.093 -23.717 1.00 53.12 101 THR A O 1
ATOM 822 N N . SER A 1 102 ? -13.125 -4.026 -22.699 1.00 51.75 102 SER A N 1
ATOM 823 C CA . SER A 1 102 ? -12.799 -4.673 -23.970 1.00 51.75 102 SER A CA 1
ATOM 824 C C . SER A 1 102 ? -14.085 -4.672 -24.788 1.00 51.75 102 SER A C 1
ATOM 826 O O . SER A 1 102 ? -15.086 -5.232 -24.331 1.00 51.75 102 SER A O 1
ATOM 828 N N . ASN A 1 103 ? -14.090 -3.991 -25.935 1.00 46.50 103 ASN A N 1
ATOM 829 C CA . ASN A 1 103 ? -15.199 -4.086 -26.863 1.00 46.50 103 ASN A CA 1
ATOM 830 C C . ASN A 1 103 ? -15.547 -5.567 -27.008 1.00 46.50 103 ASN A C 1
ATOM 832 O O . ASN A 1 103 ? -14.698 -6.393 -27.351 1.00 46.50 103 ASN A O 1
ATOM 836 N N . SER A 1 104 ? -16.804 -5.892 -26.746 1.00 47.62 104 SER A N 1
ATOM 837 C CA . SER A 1 104 ? -17.439 -7.078 -27.286 1.00 47.62 104 SER A CA 1
ATOM 838 C C . SER A 1 104 ? -17.542 -6.915 -28.807 1.00 47.62 104 SER A C 1
ATOM 840 O O . SER A 1 104 ? -18.641 -6.821 -29.345 1.00 47.62 104 SER A O 1
ATOM 842 N N . ASP A 1 105 ? -16.410 -6.826 -29.503 1.00 41.94 105 ASP A N 1
ATOM 843 C CA . ASP A 1 105 ? -16.369 -6.806 -30.958 1.00 41.94 105 ASP A CA 1
ATOM 844 C C . ASP A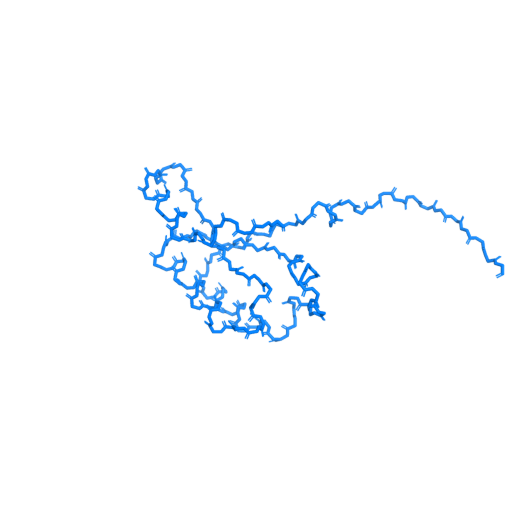 1 105 ? -16.270 -8.250 -31.426 1.00 41.94 105 ASP A C 1
ATOM 846 O O . ASP A 1 105 ? -15.214 -8.860 -31.594 1.00 41.94 105 ASP A O 1
ATOM 850 N N . LEU A 1 106 ? -17.473 -8.797 -31.553 1.00 39.97 106 LEU A N 1
ATOM 851 C CA . LEU A 1 106 ? -17.865 -9.773 -32.549 1.00 39.97 106 LEU A CA 1
ATOM 852 C C . LEU A 1 106 ? -16.929 -9.772 -33.768 1.00 39.97 106 LEU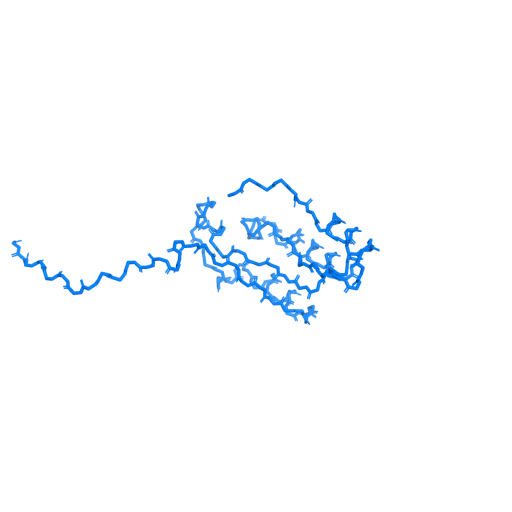 A C 1
ATOM 854 O O . LEU A 1 106 ? -16.693 -8.744 -34.397 1.00 39.97 106 LEU A O 1
ATOM 858 N N . VAL A 1 107 ? -16.482 -10.979 -34.111 1.00 43.47 107 VAL A N 1
ATOM 859 C CA . VAL A 1 107 ? -16.125 -11.462 -35.451 1.00 43.47 107 VAL A CA 1
ATOM 860 C C . VAL A 1 107 ? -16.541 -10.489 -36.569 1.00 43.47 107 VAL A C 1
ATOM 862 O O . VAL A 1 107 ? -17.687 -10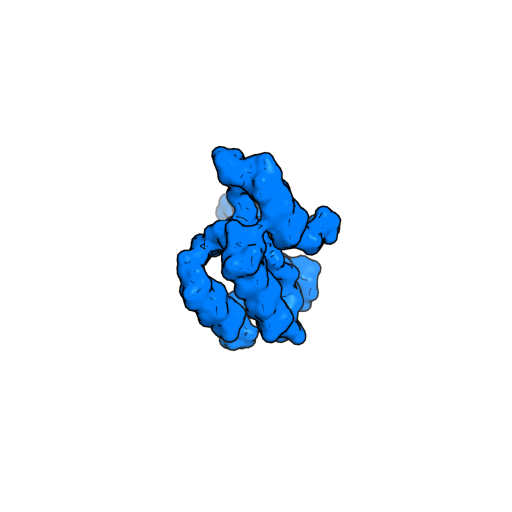.482 -37.010 1.00 43.47 107 VAL A O 1
ATOM 865 N N . GLY A 1 108 ? -15.588 -9.690 -37.046 1.00 34.75 108 GLY A N 1
ATOM 866 C CA . GLY A 1 108 ? -15.739 -8.812 -38.201 1.00 34.75 108 GLY A CA 1
ATOM 867 C C . GLY A 1 108 ? -14.640 -9.098 -39.214 1.00 34.75 108 GLY A C 1
ATOM 868 O O . GLY A 1 108 ? -13.536 -8.576 -39.113 1.00 34.75 108 GLY A O 1
ATOM 869 N N . VAL A 1 109 ? -14.938 -9.972 -40.173 1.00 41.06 109 VAL A N 1
ATOM 870 C CA . VAL A 1 109 ? -14.120 -10.237 -41.363 1.00 41.06 109 VAL A CA 1
ATOM 871 C C . VAL A 1 109 ? -13.842 -8.926 -42.108 1.00 41.06 109 VAL A C 1
ATOM 873 O O . VAL A 1 109 ? -14.789 -8.245 -42.492 1.00 41.06 109 VAL A O 1
ATOM 876 N N . GLN A 1 110 ? -12.576 -8.629 -42.421 1.00 33.84 110 GLN A N 1
ATOM 877 C CA . GLN A 1 110 ? -12.234 -7.754 -43.548 1.00 33.84 110 GLN A CA 1
ATOM 878 C C . GLN A 1 110 ? -10.949 -8.211 -44.263 1.00 33.84 110 GLN A C 1
ATOM 880 O O . GLN A 1 110 ? -9.823 -7.932 -43.870 1.00 33.84 110 GLN A O 1
ATOM 885 N N . ILE A 1 111 ? -11.220 -9.043 -45.270 1.00 40.12 111 ILE A N 1
ATOM 886 C CA . ILE A 1 111 ? -10.625 -9.243 -46.601 1.00 40.12 111 ILE A CA 1
ATOM 887 C C . ILE A 1 111 ? -9.317 -8.486 -46.924 1.00 40.12 111 ILE A C 1
ATOM 889 O O . ILE A 1 111 ? -9.250 -7.261 -46.861 1.00 40.12 111 ILE A O 1
ATOM 893 N N . MET A 1 112 ? -8.326 -9.271 -47.371 1.00 33.69 112 MET A N 1
ATOM 894 C CA . MET A 1 112 ? -7.084 -8.852 -48.032 1.00 33.69 112 MET A CA 1
ATOM 895 C C . MET A 1 112 ? -7.357 -8.049 -49.312 1.00 33.69 112 MET A C 1
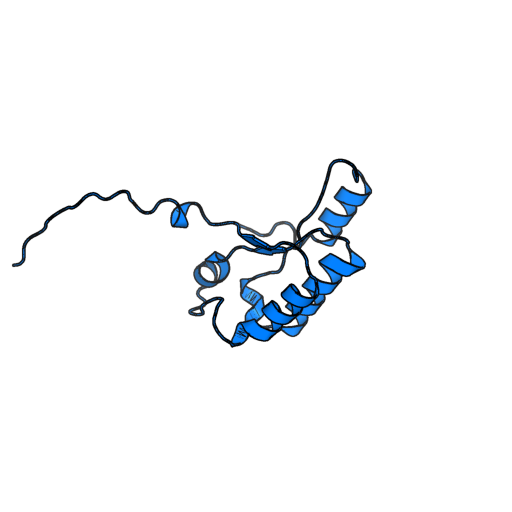ATOM 897 O O . MET A 1 112 ? -8.162 -8.486 -50.133 1.00 33.69 112 MET A O 1
ATOM 901 N N . ASN A 1 113 ? -6.599 -6.972 -49.522 1.00 46.34 113 ASN A N 1
ATOM 902 C CA . ASN A 1 113 ? -6.285 -6.442 -50.852 1.00 46.34 113 ASN A CA 1
ATOM 903 C C . ASN A 1 113 ? -4.771 -6.460 -51.043 1.00 46.34 113 ASN A C 1
ATOM 905 O O . ASN A 1 113 ? -4.072 -6.034 -50.095 1.00 46.34 113 ASN A O 1
#

Sequence (113 aa):
MPYLGIGNEFISNCIKTFPDRLQGLAHIPEWEISSNIKFSINTLNDAIENLHLSGLQFLPDQLDLHNKKKQWGDTTFDPFWSAFSDLNVPLFITQRFTALTSNSDLVGVQIMN

Radius of gyration: 17.92 Å; chains: 1; bounding box: 31×26×66 Å

Secondary structure (DSSP, 8-state):
-------HHHHHHHHHHSTTT----B---GGGTTT-HHHHHHHHHIIIIIS---SEEE-TTHHHHTT----TTSGGGHHHHHHHHHTT--EEE---HHHH-------------

pLDDT: mean 84.63, std 19.97, range [33.69, 98.62]

=== Feature glossary ===
Legend for the data blocks above and below:

— What the protein is —

The amino-acid sequence is the protein's primary structure: the linear order of residues from the N-terminus to the C-terminus, written in one-letter code. Everything else here — the 3D coordinates, the secondary structure, the domain annotations — is ultimately a consequence of this string.

Functional annotations link the protein to curated databases. InterPro entries identify conserved domains and families by matching the sequence against member-database signatures (Pfam, PROSITE, CDD, …). Gene Ontology (GO) terms describe molecular function, biological process, and cellular component in a controlled vocabulary. CATH places the structure in a hierarchical fold classification (Class/Architecture/Topology/Homologous-superfamily). The organism is the source species.

— Where its atoms are —

Atomic coordinates in PDBx/mmCIF format — the same representation the Protein Data Bank distributes. Each line of the _atom_site loop places one backbone atom in Cartesian space (units: ångströms, origin: arbitrary).

The six renders are orthographic views along the three Cartesian axes in both directions. Representation (cartoon, sticks, or surface) and color scheme (sequence-rainbow or by-chain) vary across proteins so the training set covers all the common visualization conventions.

— Local backbone conformation —

Eight-state secondary structure (DSSP): H is the canonical α-helix, G the tighter 3₁₀-helix, I the wider π-helix; E/B are β-structure, T and S are turns and bends, and '-' is everything else. DSSP derives these from the pattern of main-chain N–H···O=C hydrogen bonds, not from the sequence.

Three-state secondary structure (P-SEA) collapses the eight DSSP classes into helix (a), strand (b), and coil (c). P-SEA assigns these from Cα geometry alone — distances and angles — without requiring backbone oxygens, so it works on any Cα trace.

φ (phi) and ψ (psi) are the two rotatable backbone dihedrals per residue: φ is the C(i-1)–N–Cα–C torsion, ψ is the N–Cα–C–N(i+1) torsion, both in degrees on (−180°, 180°]. α-helical residues cluster near (−60°, −45°); β-strand residues near (−120°, +130°). A Ramachandran plot is simply a scatter of (φ, ψ) for every residue.

— Global shape and packing —

The geometric summary reports three shape descriptors. Rg (radius of gyration) measures how spread out the Cα atoms are about their centre of mass; compact globular proteins have small Rg, elongated or unfolded ones large. Cα contacts (<8 Å, |i−j|>4) count long-range residue pairs in spatial proximity — high for tightly packed folds, near zero for rods or random coil. The bounding-box extents give the protein's footprint along x, y, z in Å.

SASA measures how much of the protein is reachable by solvent. It is computed by rolling a water-sized probe over the atomic surface and summing the exposed area (Å²). Per-residue SASA distinguishes core (buried, low SASA) from surface (exposed, high SASA) residues; total SASA is a whole-molecule size measure.

Plot images: a contact map (which residues are close in 3D, as an N×N binary image), a Ramachandran scatter (backbone torsion angles, revealing secondary-structure composition at a glance), and — for AlphaFold structures — a PAE heatmap (pairwise prediction confidence).

— Structural neighborhood —

A 3Di character summarizes, for each residue, the relative orientation of the Cα frame of its nearest spatial neighbor. Because it encodes fold topology rather than chemistry, 3Di alignments detect remote structural similarity that sequence alignment misses.

The Foldseek neighbor list gives the closest experimentally determined structures in the PDB, ranked by structural alignment. TM-score near 1 means near-identical fold; near 0.3 means only rough topology match. This is how one finds what a novel AlphaFold prediction most resembles in the solved-structure universe.

— Confidence and disorder —

For AlphaFold models, the B-factor field carries pLDDT — the model's own estimate of local accuracy on a 0–100 scale. Regions with pLDDT<50 should be treated as essentially unmodeled; they often correspond to intrinsically disordered segments.

Crystallographic B-factors measure how much each atom's electron density is smeared out, in Å². They rise in mobile loops and surface residues and fall in the buried interior. In AlphaFold models this column is repurposed to hold pLDDT instead.

Predicted Aligned Error (PAE) is an AlphaFold confidence matrix: entry (i, j) is the expected error in the position of residue j, in ångströms, when the prediction is superimposed on the true structure at residue i. Low PAE within a block of residues means that block is internally rigid and well-predicted; high PAE between two blocks means their relative placement is uncertain even if each block individually is confident.